Protein AF-A0A1I0WUE5-F1 (afdb_monomer)

Secondary structure (DSSP, 8-state):
-EE-----SSSS--EEEEE-TTS-EEEEEESS--S--EEEEEEEEETTEEEEEEEEE-S-TT-EEEEE--PPPSSB--EEEEEEEE-SS-EEEEEEEEE----

Solvent-accessible surface area (backbone atoms only — not comparable to full-atom values): 5804 Å² total; per-residue (Å²): 115,74,47,73,58,77,81,73,94,56,82,51,26,34,35,35,38,35,54,45,90,86,57,40,37,42,37,31,28,21,68,59,40,76,51,33,34,32,35,35,40,38,38,33,39,51,85,89,40,81,44,79,47,81,37,73,28,73,76,18,55,52,41,73,34,77,34,83,46,92,67,84,86,68,80,56,55,62,35,37,40,34,31,34,24,26,53,91,84,54,80,41,83,73,43,75,46,78,45,72,70,79,125

Structure (mmCIF, N/CA/C/O backbone):
data_AF-A0A1I0WUE5-F1
#
_entry.id   AF-A0A1I0WUE5-F1
#
loop_
_atom_site.group_PDB
_atom_site.id
_atom_site.type_symbol
_atom_site.label_atom_id
_atom_site.label_alt_id
_atom_site.label_comp_id
_atom_site.label_asym_id
_atom_site.label_entity_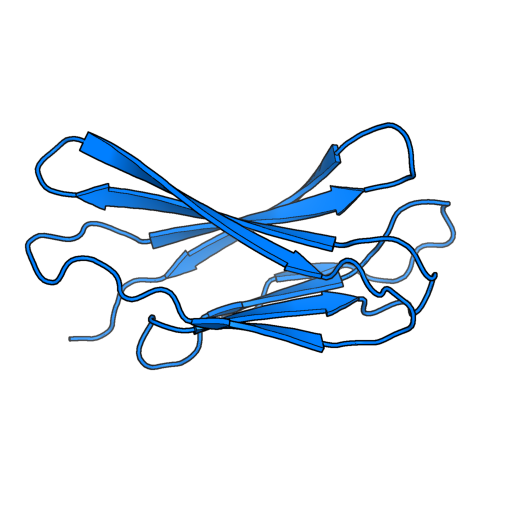id
_atom_site.label_seq_id
_atom_site.pdbx_PDB_ins_code
_atom_site.Cartn_x
_atom_site.Cartn_y
_atom_site.Cartn_z
_atom_site.occupancy
_atom_site.B_iso_or_equiv
_atom_site.auth_seq_id
_atom_site.auth_comp_id
_atom_site.auth_asym_id
_atom_site.auth_atom_id
_atom_site.pdbx_PDB_model_num
ATOM 1 N N . MET A 1 1 ? -11.608 -5.374 -3.527 1.00 52.22 1 MET A N 1
ATOM 2 C CA . MET A 1 1 ? -11.525 -4.184 -4.411 1.00 52.22 1 MET A CA 1
ATOM 3 C C . MET A 1 1 ? -10.054 -3.907 -4.703 1.00 52.22 1 MET A C 1
ATOM 5 O O . MET A 1 1 ? -9.241 -4.172 -3.829 1.00 52.22 1 MET A O 1
ATOM 9 N N . ALA A 1 2 ? -9.708 -3.432 -5.900 1.00 51.34 2 ALA A N 1
ATOM 10 C CA . ALA A 1 2 ? -8.342 -3.070 -6.30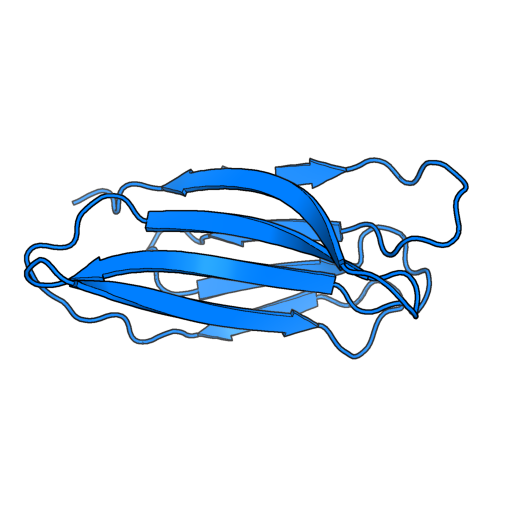3 1.00 51.34 2 ALA A CA 1
ATOM 11 C C . ALA A 1 2 ? -8.338 -1.626 -6.829 1.00 51.34 2 ALA A C 1
ATOM 13 O O . ALA A 1 2 ? -9.321 -1.203 -7.433 1.00 51.34 2 ALA A O 1
ATOM 14 N N . THR A 1 3 ? -7.275 -0.861 -6.575 1.00 56.56 3 THR A N 1
ATOM 15 C CA . THR A 1 3 ? -7.029 0.418 -7.263 1.00 56.56 3 THR A CA 1
ATOM 16 C C . THR A 1 3 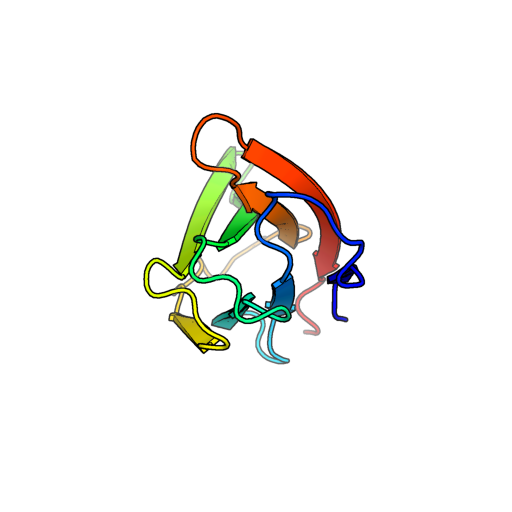? -5.829 0.237 -8.172 1.00 56.56 3 THR A C 1
ATOM 18 O O . THR A 1 3 ? -4.754 -0.088 -7.664 1.00 56.56 3 THR A O 1
ATOM 21 N N . SER A 1 4 ? -6.024 0.454 -9.469 1.00 56.03 4 SER A N 1
ATOM 22 C CA . SER A 1 4 ? -5.000 0.344 -10.506 1.00 56.03 4 SER A CA 1
ATOM 23 C C . SER A 1 4 ? -4.883 1.646 -11.296 1.00 56.03 4 SER A C 1
ATOM 25 O O . SER A 1 4 ? -5.831 2.431 -11.379 1.00 56.03 4 SER A O 1
ATOM 27 N N . MET A 1 5 ? -3.712 1.887 -11.879 1.00 61.19 5 MET A N 1
ATOM 28 C CA . MET A 1 5 ? -3.511 2.909 -12.905 1.00 61.19 5 MET A CA 1
ATOM 29 C C . MET A 1 5 ? -2.825 2.283 -14.117 1.00 61.19 5 MET A C 1
ATOM 31 O O . MET A 1 5 ? -1.991 1.396 -13.977 1.00 61.19 5 MET A O 1
ATOM 35 N N . GLU A 1 6 ? -3.176 2.754 -15.313 1.00 62.88 6 GLU A N 1
ATOM 36 C CA . GLU A 1 6 ? -2.554 2.292 -16.555 1.00 62.88 6 GLU A CA 1
ATOM 37 C C . GLU A 1 6 ? -1.148 2.880 -16.734 1.00 62.88 6 GLU A C 1
ATOM 39 O O . GLU A 1 6 ? -0.888 4.027 -16.353 1.00 62.88 6 GLU A O 1
ATOM 44 N N . CYS A 1 7 ? -0.260 2.126 -17.387 1.00 58.84 7 CYS A N 1
ATOM 45 C CA . CYS A 1 7 ? 1.094 2.548 -17.754 1.00 58.84 7 CYS A CA 1
ATOM 46 C C . CYS A 1 7 ? 1.088 3.669 -18.804 1.00 58.84 7 CYS A C 1
ATOM 48 O O . CYS A 1 7 ? 1.400 3.457 -19.972 1.00 58.84 7 CYS A O 1
ATOM 50 N N . ARG A 1 8 ? 0.731 4.893 -18.417 1.00 56.69 8 ARG A N 1
ATOM 51 C CA . ARG A 1 8 ? 0.722 6.044 -19.327 1.00 56.69 8 ARG A CA 1
ATOM 52 C C . ARG A 1 8 ? 2.066 6.759 -19.321 1.00 56.69 8 ARG A C 1
ATOM 54 O O . ARG A 1 8 ? 2.205 7.775 -18.653 1.00 56.69 8 ARG A O 1
ATOM 61 N N . GLY A 1 9 ? 3.032 6.209 -20.062 1.00 48.66 9 GLY A N 1
ATOM 62 C CA . GLY A 1 9 ? 4.157 6.893 -20.735 1.00 48.66 9 GLY A CA 1
ATOM 63 C C . GLY A 1 9 ? 5.024 7.923 -19.986 1.00 48.66 9 GLY A C 1
ATOM 64 O O . GLY A 1 9 ? 5.861 8.560 -20.615 1.00 48.66 9 GLY A O 1
ATOM 65 N N . GLN A 1 10 ? 4.856 8.139 -18.684 1.00 49.44 10 GLN A N 1
ATOM 66 C CA . GLN A 1 10 ? 5.570 9.157 -17.914 1.00 49.44 10 GLN A CA 1
ATOM 67 C C . GLN A 1 10 ? 6.416 8.508 -16.818 1.00 49.44 10 GLN A C 1
ATOM 69 O O . GLN A 1 10 ? 6.073 7.444 -16.314 1.00 49.44 10 GLN A O 1
ATOM 74 N N . ARG A 1 11 ? 7.496 9.199 -16.425 1.00 52.59 11 ARG A N 1
ATOM 75 C CA . ARG A 1 11 ? 8.508 8.878 -15.389 1.00 52.59 11 ARG A CA 1
ATOM 76 C C . ARG A 1 11 ? 7.993 8.453 -13.993 1.00 52.59 11 ARG A C 1
ATOM 78 O O . ARG A 1 11 ? 8.783 8.336 -13.068 1.00 52.59 11 ARG A O 1
ATOM 85 N N . LYS A 1 12 ? 6.691 8.267 -13.802 1.00 56.78 12 LYS A N 1
ATOM 86 C CA . LYS A 1 12 ? 6.062 7.957 -12.516 1.00 56.78 12 LYS A CA 1
ATOM 87 C C . LYS A 1 12 ? 5.993 6.445 -12.337 1.00 56.78 12 LYS A C 1
ATOM 89 O O . LYS A 1 12 ? 5.595 5.759 -13.277 1.00 56.78 12 LYS A O 1
ATOM 94 N N . SER A 1 13 ? 6.313 5.910 -11.155 1.00 60.84 13 SER A N 1
ATOM 95 C CA . SER A 1 13 ? 5.899 4.543 -10.811 1.00 60.84 13 SER A CA 1
ATOM 96 C C . SER A 1 13 ? 4.405 4.409 -11.041 1.00 60.84 13 SER A C 1
ATOM 98 O O . SER A 1 13 ? 3.638 5.306 -10.702 1.00 60.84 13 SER A O 1
ATOM 100 N N . VAL A 1 14 ? 3.958 3.299 -11.594 1.00 67.69 14 VAL A N 1
ATOM 101 C CA . VAL A 1 14 ? 2.530 3.031 -11.712 1.00 67.69 14 VAL A CA 1
ATOM 102 C C . VAL A 1 14 ? 2.315 1.627 -11.201 1.00 67.69 14 VAL A C 1
ATOM 104 O O . VAL A 1 14 ? 3.046 0.702 -11.549 1.00 67.69 14 VAL A O 1
ATOM 107 N N . GLY A 1 15 ? 1.341 1.484 -10.316 1.00 67.62 15 GLY A N 1
ATOM 108 C CA . GLY A 1 15 ? 1.144 0.244 -9.608 1.00 67.62 15 GLY A CA 1
ATOM 109 C C . GLY A 1 15 ? -0.280 0.034 -9.165 1.00 67.62 15 GLY A C 1
ATOM 110 O O . GLY A 1 15 ? -1.158 0.877 -9.353 1.00 67.62 15 GLY A O 1
ATOM 111 N N . ASP A 1 16 ? -0.454 -1.117 -8.550 1.00 70.12 16 ASP A N 1
ATOM 112 C CA . ASP A 1 16 ? -1.719 -1.581 -8.034 1.00 70.12 16 ASP A CA 1
ATOM 113 C C . ASP A 1 16 ? -1.595 -1.736 -6.525 1.00 70.12 16 ASP A C 1
ATOM 115 O O . ASP A 1 16 ? -0.579 -2.219 -6.011 1.00 70.12 16 ASP A O 1
ATOM 119 N N . ALA A 1 17 ? -2.655 -1.373 -5.813 1.00 71.19 17 ALA A N 1
ATOM 120 C CA . ALA A 1 17 ? -2.804 -1.751 -4.419 1.00 71.19 17 ALA A CA 1
ATOM 121 C C . ALA A 1 17 ? -4.166 -2.375 -4.160 1.00 71.19 17 ALA A C 1
ATOM 123 O O . ALA A 1 17 ? -5.204 -1.900 -4.635 1.00 71.19 17 ALA A O 1
ATOM 124 N N . TRP A 1 18 ? -4.157 -3.435 -3.363 1.00 75.31 18 TRP A N 1
ATOM 125 C CA . TRP A 1 18 ? -5.372 -4.067 -2.876 1.00 75.31 18 TRP A CA 1
ATOM 126 C C . TRP A 1 18 ? -5.188 -4.640 -1.479 1.00 75.31 18 TRP A C 1
ATOM 128 O O . TRP A 1 18 ? -4.079 -4.925 -1.021 1.00 75.31 18 TRP A O 1
ATOM 138 N N . VAL A 1 19 ? -6.319 -4.793 -0.800 1.00 71.94 19 VAL A N 1
ATOM 139 C CA . VAL A 1 19 ? -6.417 -5.458 0.497 1.00 71.94 19 VAL A CA 1
ATOM 140 C C . VAL A 1 19 ? -7.006 -6.845 0.263 1.00 71.94 19 VAL A C 1
ATOM 142 O O . VAL A 1 19 ? -7.951 -6.992 -0.514 1.00 71.94 19 VAL A O 1
ATOM 145 N N . THR A 1 20 ? -6.418 -7.864 0.884 1.00 71.25 20 THR A N 1
ATOM 146 C CA . THR A 1 20 ? -6.941 -9.244 0.831 1.00 71.25 20 THR A CA 1
ATOM 147 C C . THR A 1 20 ? -8.216 -9.403 1.664 1.00 71.25 20 THR A C 1
ATOM 149 O O . THR A 1 20 ? -8.499 -8.568 2.517 1.00 71.25 20 THR A O 1
ATOM 152 N N . LEU A 1 21 ? -8.967 -10.485 1.422 1.00 53.34 21 LEU A N 1
ATOM 153 C CA . LEU A 1 21 ? -10.285 -10.773 2.015 1.00 53.34 21 LEU A CA 1
ATOM 154 C C . LEU A 1 21 ? -10.343 -10.644 3.550 1.00 53.34 21 LEU A C 1
ATOM 156 O O . LEU A 1 21 ? -11.298 -10.075 4.060 1.00 53.34 21 LEU A O 1
ATOM 160 N N . ASN A 1 22 ? -9.300 -11.061 4.281 1.00 61.50 22 ASN A N 1
ATOM 161 C CA . ASN A 1 22 ? -9.275 -10.947 5.751 1.00 61.50 22 ASN A CA 1
ATOM 162 C C . ASN A 1 22 ? -8.903 -9.537 6.251 1.00 61.50 22 ASN A C 1
ATOM 164 O O . ASN A 1 22 ? -8.957 -9.251 7.445 1.00 61.50 22 ASN A O 1
ATOM 168 N N . GLY A 1 23 ? -8.511 -8.633 5.350 1.00 66.75 23 GLY A N 1
ATOM 169 C CA . GLY A 1 23 ? -8.204 -7.243 5.663 1.00 66.75 23 GLY A CA 1
ATOM 170 C C . GLY A 1 23 ? -6.796 -6.987 6.214 1.00 66.75 23 GLY A C 1
ATOM 171 O O . GLY A 1 23 ? -6.454 -5.818 6.411 1.00 66.75 23 GLY A O 1
ATOM 172 N N . ASP A 1 24 ? -6.005 -8.032 6.481 1.00 76.00 24 ASP A N 1
ATOM 173 C CA . ASP A 1 24 ? -4.719 -7.946 7.200 1.00 76.00 24 ASP A CA 1
ATOM 174 C C . ASP A 1 24 ? -3.518 -7.703 6.289 1.00 76.00 24 ASP A C 1
ATOM 176 O O . ASP A 1 24 ? -2.555 -7.029 6.662 1.00 76.00 24 ASP A O 1
ATOM 180 N N . TYR A 1 25 ? -3.608 -8.177 5.049 1.00 83.12 25 TYR A N 1
ATOM 181 C CA . TYR A 1 25 ? -2.544 -8.000 4.075 1.00 83.12 25 TYR A CA 1
ATOM 182 C C . TYR A 1 25 ? -2.873 -6.879 3.105 1.00 83.12 25 TYR A C 1
ATOM 184 O O . TYR A 1 25 ? -3.925 -6.884 2.454 1.00 83.12 25 TYR A O 1
ATOM 192 N N . VAL A 1 26 ? -1.920 -5.965 2.963 1.00 85.44 26 VAL A N 1
ATOM 193 C CA . VAL A 1 26 ? -1.884 -4.966 1.899 1.00 85.44 26 VAL A CA 1
ATOM 194 C C . VAL A 1 26 ? -0.890 -5.449 0.863 1.00 85.44 26 VAL A C 1
ATOM 196 O O . VAL A 1 26 ? 0.276 -5.689 1.176 1.00 85.44 26 VAL A O 1
ATOM 199 N N . THR A 1 27 ? -1.356 -5.593 -0.368 1.00 85.06 27 THR A N 1
ATOM 200 C CA . THR A 1 27 ? -0.505 -5.961 -1.494 1.00 85.06 27 THR A CA 1
ATOM 201 C C . THR A 1 27 ? -0.275 -4.736 -2.357 1.00 85.06 27 THR A C 1
ATOM 203 O O . THR A 1 27 ? -1.219 -4.013 -2.669 1.00 85.06 27 THR A O 1
ATOM 206 N N . VAL A 1 28 ? 0.985 -4.498 -2.708 1.00 84.94 28 VAL A N 1
ATOM 207 C CA . VAL A 1 28 ? 1.443 -3.385 -3.533 1.00 84.94 28 VAL A CA 1
ATOM 208 C C . VAL A 1 28 ? 2.287 -3.945 -4.669 1.00 84.94 28 VAL A C 1
ATOM 210 O O . VAL A 1 28 ? 3.326 -4.563 -4.432 1.00 84.94 28 VAL A O 1
ATOM 213 N N . ARG A 1 29 ? 1.866 -3.711 -5.906 1.00 82.50 29 ARG A N 1
ATOM 214 C CA . ARG A 1 29 ? 2.550 -4.181 -7.111 1.00 82.50 29 ARG A CA 1
ATOM 215 C C . ARG A 1 29 ? 3.009 -2.997 -7.944 1.00 82.50 29 ARG A C 1
ATOM 217 O O . ARG A 1 29 ? 2.222 -2.091 -8.182 1.00 82.50 29 ARG A O 1
ATOM 224 N N . ASP A 1 30 ? 4.257 -3.018 -8.403 1.00 78.81 30 ASP A N 1
ATOM 225 C CA . ASP A 1 30 ? 4.692 -2.148 -9.500 1.00 78.81 30 ASP A CA 1
ATOM 226 C C . ASP A 1 30 ? 4.162 -2.765 -10.799 1.00 78.81 30 ASP A C 1
ATOM 228 O O . ASP A 1 30 ? 4.632 -3.816 -11.223 1.00 78.81 30 ASP A O 1
ATOM 232 N N . HIS A 1 31 ? 3.110 -2.186 -11.373 1.00 74.62 31 HIS A N 1
ATOM 233 C CA . HIS A 1 31 ? 2.409 -2.757 -12.524 1.00 74.62 31 HIS A CA 1
ATOM 234 C C . HIS A 1 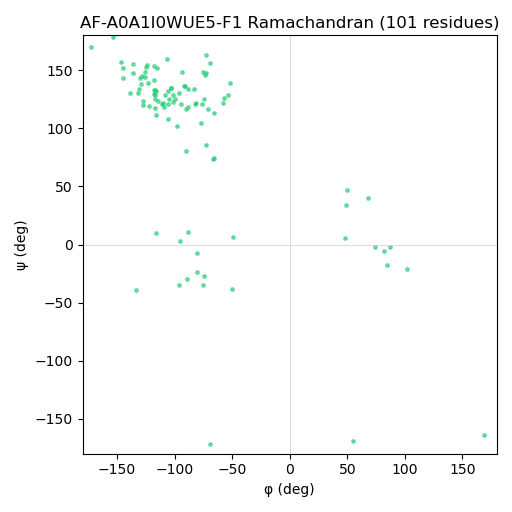31 ? 3.219 -2.569 -13.809 1.00 74.62 31 HIS A C 1
ATOM 236 O O . HIS A 1 31 ? 3.227 -3.440 -14.674 1.00 74.62 31 HIS A O 1
ATOM 242 N N . CYS A 1 32 ? 3.929 -1.446 -13.918 1.00 72.00 32 CYS A N 1
ATOM 243 C CA . CYS A 1 32 ? 4.594 -1.038 -15.154 1.00 72.00 32 CYS A CA 1
ATOM 244 C C . CYS A 1 32 ? 6.061 -1.440 -15.236 1.00 72.00 32 CYS A C 1
ATOM 246 O O . CYS A 1 32 ? 6.725 -1.084 -16.207 1.00 72.00 32 CYS A O 1
ATOM 248 N N . ALA A 1 33 ? 6.562 -2.156 -14.228 1.00 72.62 33 ALA A N 1
ATOM 249 C CA . ALA A 1 33 ? 7.930 -2.647 -14.167 1.00 72.62 33 ALA A CA 1
ATOM 250 C C . ALA A 1 33 ? 8.994 -1.591 -14.476 1.00 72.62 33 ALA A C 1
ATOM 252 O O . ALA A 1 33 ? 10.046 -1.886 -15.030 1.00 72.62 33 ALA A O 1
ATOM 253 N N . ASN A 1 34 ? 8.736 -0.344 -14.091 1.00 69.38 34 ASN A N 1
ATOM 254 C CA . ASN A 1 34 ? 9.590 0.778 -14.463 1.00 69.38 34 ASN A CA 1
ATOM 255 C C . ASN A 1 34 ? 10.732 1.023 -13.469 1.00 69.38 34 ASN A C 1
ATOM 257 O O . ASN A 1 34 ? 11.402 2.050 -13.540 1.00 69.38 34 ASN A O 1
ATOM 261 N N . GLY A 1 35 ? 10.943 0.085 -12.541 1.00 66.94 35 GLY A N 1
ATOM 262 C CA . GLY A 1 35 ? 12.018 0.133 -11.551 1.00 66.94 35 GLY A CA 1
ATOM 263 C C . GLY A 1 35 ? 11.785 1.142 -10.428 1.00 66.94 35 GLY A C 1
ATOM 264 O O . GLY A 1 35 ? 12.594 1.215 -9.506 1.00 66.94 35 GLY A O 1
ATOM 265 N N . ASN A 1 36 ? 10.684 1.893 -10.464 1.00 74.06 36 ASN A N 1
ATOM 266 C CA . ASN A 1 36 ? 10.413 2.916 -9.474 1.00 74.06 36 ASN A CA 1
ATOM 267 C C . ASN A 1 36 ? 9.537 2.361 -8.332 1.00 74.06 36 ASN A C 1
ATOM 269 O O . ASN A 1 36 ? 8.690 1.485 -8.534 1.00 74.06 36 ASN A O 1
ATOM 273 N N . PRO A 1 37 ? 9.711 2.867 -7.104 1.00 77.25 37 PRO A N 1
ATOM 274 C CA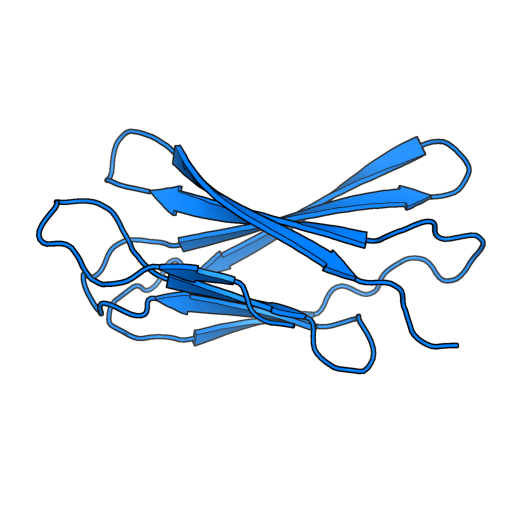 . PRO A 1 37 ? 8.972 2.378 -5.957 1.00 77.25 37 PRO A CA 1
ATOM 275 C C . PRO A 1 37 ? 7.509 2.824 -5.947 1.00 77.25 37 PRO A C 1
ATOM 277 O O . PRO A 1 37 ? 7.160 3.946 -6.322 1.00 77.25 37 PRO A O 1
ATOM 280 N N . VAL A 1 38 ? 6.647 1.956 -5.431 1.00 82.44 38 VAL A N 1
ATOM 281 C CA . VAL A 1 38 ? 5.221 2.230 -5.201 1.00 82.44 38 VAL A CA 1
ATOM 282 C C . VAL A 1 38 ? 4.866 1.961 -3.745 1.00 82.44 38 VAL A C 1
ATOM 284 O O . VAL A 1 38 ? 5.493 1.128 -3.080 1.00 82.44 38 VAL A O 1
ATOM 287 N N . MET A 1 39 ? 3.844 2.646 -3.235 1.00 85.00 39 MET A N 1
ATOM 288 C CA . MET A 1 39 ? 3.436 2.494 -1.843 1.00 85.00 39 MET A CA 1
ATOM 289 C C . MET A 1 39 ? 1.930 2.595 -1.636 1.00 85.00 39 MET A C 1
ATOM 291 O O . MET A 1 39 ? 1.216 3.309 -2.333 1.00 85.00 39 MET A O 1
ATOM 295 N N . ALA A 1 40 ? 1.450 1.931 -0.595 1.00 84.31 40 ALA A N 1
ATOM 296 C CA . ALA A 1 40 ? 0.110 2.112 -0.071 1.00 84.31 40 ALA A CA 1
ATOM 297 C C . ALA A 1 40 ? 0.193 2.653 1.354 1.00 84.31 40 ALA A C 1
ATOM 299 O O . ALA A 1 40 ? 0.929 2.131 2.192 1.00 84.31 40 ALA A O 1
ATOM 300 N N . ARG A 1 41 ? -0.595 3.688 1.640 1.00 86.81 41 ARG A N 1
ATOM 301 C CA . ARG A 1 41 ? -0.833 4.192 2.991 1.00 86.81 41 ARG A CA 1
ATOM 302 C C . ARG A 1 41 ? -2.224 3.784 3.428 1.00 86.81 41 ARG A C 1
ATOM 304 O O . ARG A 1 41 ? -3.210 4.191 2.820 1.00 86.81 41 ARG A O 1
ATOM 311 N N . VAL A 1 42 ? -2.315 3.047 4.518 1.00 83.75 42 VAL A N 1
ATOM 312 C CA . VAL A 1 42 ? -3.588 2.708 5.147 1.00 83.75 42 VAL A CA 1
ATOM 313 C C . VAL A 1 42 ? -3.854 3.689 6.274 1.00 83.75 42 VAL A C 1
ATOM 315 O O . VAL A 1 42 ? -2.992 3.932 7.116 1.00 83.75 42 VAL A O 1
ATOM 318 N N . GLN A 1 43 ? -5.051 4.261 6.280 1.00 85.75 43 GLN A N 1
ATOM 319 C CA . GLN A 1 43 ? -5.556 5.129 7.333 1.00 85.75 43 GLN A CA 1
ATOM 320 C C . GLN A 1 43 ? -6.780 4.463 7.957 1.00 85.75 43 GLN A C 1
ATOM 322 O O . GLN A 1 43 ? -7.705 4.062 7.247 1.00 85.75 43 GLN A O 1
ATOM 327 N N . MET A 1 44 ? -6.793 4.340 9.282 1.00 79.62 44 MET A N 1
ATOM 328 C CA . MET A 1 44 ? -7.901 3.726 10.015 1.00 79.62 44 MET A CA 1
ATOM 329 C C . MET A 1 44 ? -8.106 4.431 11.353 1.00 79.62 44 MET A C 1
ATOM 331 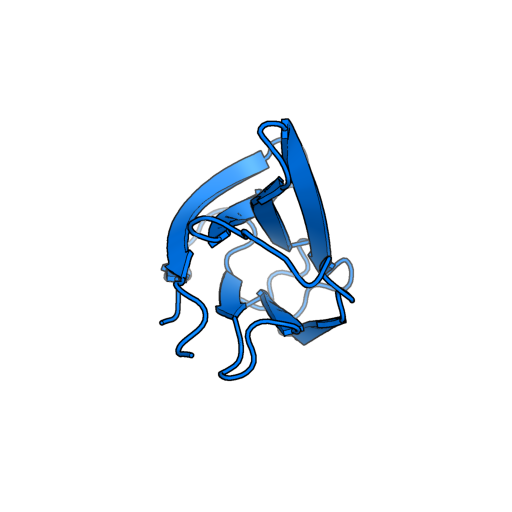O O . MET A 1 44 ? -7.142 4.834 12.005 1.00 79.62 44 MET A O 1
ATOM 335 N N . LYS A 1 45 ? -9.365 4.573 11.776 1.00 79.81 45 LYS A N 1
ATOM 336 C CA . LYS A 1 45 ? -9.715 5.107 13.096 1.00 79.81 45 LYS A CA 1
ATOM 337 C C . LYS A 1 45 ? -9.795 3.952 14.096 1.00 79.81 45 LYS A C 1
ATOM 339 O O . LYS A 1 45 ? -10.643 3.078 13.949 1.00 79.81 45 LYS A O 1
ATOM 344 N N . VAL A 1 46 ? -8.915 3.962 15.095 1.00 78.00 46 VAL A N 1
ATOM 345 C CA . VAL A 1 46 ? -8.853 2.983 16.190 1.00 78.00 46 VAL A CA 1
ATOM 346 C C . VAL A 1 46 ? -9.117 3.724 17.491 1.00 78.00 46 VAL A C 1
ATOM 348 O O . VAL A 1 46 ? -8.355 4.626 17.843 1.00 78.00 46 VAL A O 1
ATOM 351 N N . ASN A 1 47 ? -10.195 3.372 18.194 1.00 77.94 47 ASN A N 1
ATOM 352 C CA . ASN A 1 47 ? -10.580 3.999 19.466 1.00 77.94 47 ASN A CA 1
ATOM 353 C C . ASN A 1 47 ? -10.595 5.537 19.384 1.00 77.94 47 ASN A C 1
ATOM 355 O O . ASN A 1 47 ? -9.994 6.233 20.199 1.00 77.94 47 ASN A O 1
ATOM 359 N N . GLY A 1 48 ? -11.203 6.081 18.328 1.00 77.06 48 GLY A N 1
ATOM 360 C CA . GLY A 1 48 ? -11.293 7.529 18.134 1.00 77.06 48 GLY A CA 1
ATOM 361 C C . GLY A 1 48 ? -10.080 8.185 17.458 1.00 77.06 48 GLY A C 1
ATOM 362 O O . GLY A 1 48 ? -10.222 9.284 16.926 1.00 77.06 48 GLY A O 1
ATOM 363 N N . LYS A 1 49 ? -8.917 7.522 17.406 1.00 82.12 49 LYS A N 1
ATOM 364 C CA . LYS A 1 49 ? -7.663 8.086 16.878 1.00 82.12 49 LYS A CA 1
ATOM 365 C C . LYS A 1 49 ? -7.348 7.558 15.482 1.00 82.12 49 LYS A C 1
ATOM 367 O O . LYS A 1 49 ? -7.428 6.356 15.240 1.00 82.12 49 LYS A O 1
ATOM 372 N N . VAL A 1 50 ? -6.963 8.445 14.565 1.00 84.25 50 VAL A N 1
ATOM 373 C CA . VAL A 1 50 ? -6.482 8.038 13.237 1.00 84.25 50 VAL A CA 1
ATOM 374 C C . VAL A 1 50 ? -5.070 7.483 13.377 1.00 84.25 50 VAL A C 1
ATOM 376 O O . VAL A 1 50 ? -4.182 8.148 13.906 1.00 84.25 50 VAL A O 1
ATOM 379 N N . LYS A 1 51 ? -4.871 6.259 12.902 1.00 84.00 51 LYS A N 1
ATOM 380 C CA . LYS A 1 51 ? -3.572 5.603 12.802 1.00 84.00 51 LYS A CA 1
ATOM 381 C C . LYS A 1 51 ? -3.222 5.368 11.336 1.00 84.00 51 LYS A C 1
ATOM 383 O O . LYS A 1 51 ? -4.109 5.215 10.490 1.00 84.00 51 LYS A O 1
ATOM 388 N N . TYR A 1 52 ? -1.920 5.348 11.065 1.00 86.19 52 TYR A N 1
ATOM 389 C CA . TYR A 1 52 ? -1.355 5.215 9.729 1.00 86.19 52 TYR A CA 1
ATOM 390 C C . TYR A 1 52 ? -0.429 4.013 9.658 1.00 86.19 52 TYR A C 1
ATOM 392 O O . TYR A 1 52 ? 0.370 3.787 10.565 1.00 86.19 52 TYR A O 1
ATOM 400 N N . TRP A 1 53 ? -0.508 3.289 8.551 1.00 85.94 53 TRP A N 1
ATOM 401 C CA . TRP A 1 53 ? 0.414 2.214 8.221 1.00 85.94 53 TRP A CA 1
ATOM 402 C C . TRP A 1 53 ? 0.820 2.322 6.765 1.00 85.94 53 TRP A C 1
ATOM 404 O O . TRP A 1 53 ? 0.096 2.887 5.942 1.00 85.94 53 TRP A O 1
ATOM 414 N N . PHE A 1 54 ? 1.988 1.778 6.458 1.00 87.19 54 PHE A N 1
ATOM 415 C CA . PHE A 1 54 ? 2.608 1.915 5.154 1.00 87.19 54 PHE A CA 1
ATOM 416 C C . PHE A 1 54 ? 3.051 0.549 4.652 1.00 87.19 54 PHE A C 1
ATOM 418 O O . PHE A 1 54 ? 3.695 -0.205 5.380 1.00 87.19 54 PHE A O 1
ATOM 425 N N . CYS A 1 55 ? 2.742 0.272 3.392 1.00 86.75 55 CYS A N 1
ATOM 426 C CA . CYS A 1 55 ? 3.316 -0.829 2.644 1.00 86.75 55 CYS A CA 1
ATOM 427 C C . CYS A 1 55 ? 4.095 -0.264 1.467 1.00 86.75 55 CYS A C 1
ATOM 429 O O . CYS A 1 55 ? 3.548 0.511 0.685 1.00 86.75 55 CYS A O 1
ATOM 431 N N . TYR A 1 56 ? 5.369 -0.628 1.356 1.00 86.38 56 TYR A N 1
ATOM 432 C CA . TYR A 1 56 ? 6.276 -0.041 0.378 1.00 86.38 56 TYR A CA 1
ATOM 433 C C . TYR A 1 56 ? 6.944 -1.137 -0.442 1.00 86.38 56 TYR A C 1
ATOM 435 O O . TYR A 1 56 ? 7.615 -2.011 0.112 1.00 86.38 56 TYR A O 1
ATOM 443 N N . ASN A 1 57 ? 6.797 -1.069 -1.761 1.00 85.75 57 ASN A N 1
ATOM 444 C CA . ASN A 1 57 ? 7.574 -1.879 -2.680 1.00 85.75 57 ASN A CA 1
ATOM 445 C C . ASN A 1 57 ? 8.751 -1.045 -3.204 1.00 85.75 57 ASN A C 1
ATOM 447 O O . ASN A 1 57 ? 8.570 -0.188 -4.065 1.00 85.75 57 ASN A O 1
ATOM 451 N N . LYS A 1 58 ? 9.947 -1.285 -2.646 1.00 76.94 58 LYS A N 1
ATOM 452 C CA . LYS A 1 58 ? 11.197 -0.593 -3.020 1.00 76.94 58 LYS A CA 1
ATOM 453 C C . LYS A 1 58 ? 11.837 -1.150 -4.285 1.00 76.94 58 LYS A C 1
ATOM 455 O O . LYS A 1 58 ? 12.645 -0.464 -4.892 1.00 76.94 58 LYS A O 1
ATOM 460 N N . SER A 1 59 ? 11.543 -2.405 -4.611 1.00 68.56 59 SER A N 1
ATOM 461 C CA . SER A 1 59 ? 12.316 -3.164 -5.588 1.00 68.56 59 SER A CA 1
ATOM 462 C C . SER A 1 59 ? 12.034 -2.728 -7.023 1.00 68.56 59 SER A C 1
ATOM 464 O O . SER A 1 59 ? 12.914 -2.880 -7.864 1.00 68.56 59 SER A O 1
ATOM 466 N N . GLY A 1 60 ? 10.836 -2.192 -7.297 1.00 64.00 60 GLY A N 1
ATOM 467 C CA . GLY A 1 60 ? 10.402 -1.880 -8.6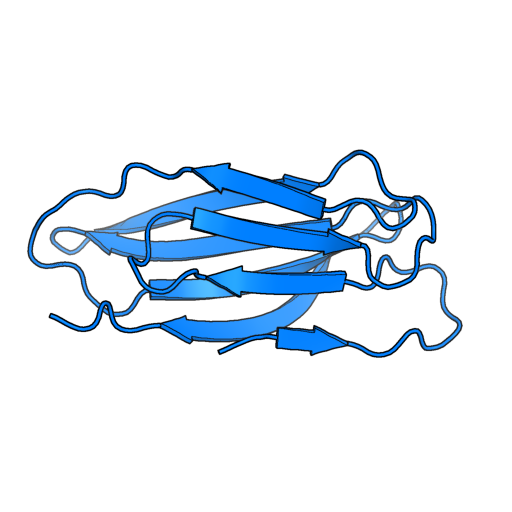60 1.00 64.00 60 GLY A CA 1
ATOM 468 C C . GLY A 1 60 ? 10.486 -3.107 -9.577 1.00 64.00 60 GLY A C 1
ATOM 469 O O . GLY A 1 60 ? 10.663 -4.236 -9.112 1.00 64.00 60 GLY A O 1
ATOM 470 N N . ASN A 1 61 ? 10.341 -2.907 -10.882 1.00 69.31 61 ASN A N 1
ATOM 471 C CA . ASN A 1 61 ? 10.531 -3.927 -11.919 1.00 69.31 61 ASN A CA 1
ATOM 472 C C . ASN A 1 61 ? 9.475 -5.052 -11.925 1.00 69.31 61 ASN A C 1
ATOM 474 O O . ASN A 1 61 ? 9.792 -6.227 -12.087 1.00 69.31 61 ASN A O 1
ATOM 478 N N . GLY A 1 62 ? 8.201 -4.719 -11.707 1.00 72.06 62 GLY A N 1
ATOM 479 C CA . GLY A 1 62 ? 7.103 -5.684 -11.860 1.00 72.06 62 GLY A CA 1
ATOM 480 C C . GLY A 1 62 ? 6.838 -6.490 -10.591 1.00 72.06 62 GLY A C 1
ATOM 481 O O . GLY A 1 62 ? 5.940 -7.334 -10.541 1.00 72.06 62 GLY A O 1
ATOM 482 N N . THR A 1 63 ? 7.644 -6.245 -9.557 1.00 82.88 63 THR A N 1
ATOM 483 C CA . THR A 1 63 ? 7.603 -6.979 -8.301 1.00 82.88 63 THR A CA 1
ATOM 484 C C . THR A 1 63 ? 6.331 -6.677 -7.519 1.00 82.88 63 THR A C 1
ATOM 486 O O . THR A 1 63 ? 5.693 -5.628 -7.657 1.00 82.88 63 THR A O 1
ATOM 489 N N . THR A 1 64 ? 5.965 -7.623 -6.661 1.00 85.12 64 THR A N 1
ATOM 490 C CA . THR A 1 64 ? 4.843 -7.493 -5.736 1.00 85.12 64 THR A CA 1
ATOM 491 C C . THR A 1 64 ? 5.364 -7.575 -4.312 1.00 85.12 64 THR A C 1
ATOM 493 O O . THR A 1 64 ? 6.092 -8.502 -3.958 1.00 85.12 64 THR A O 1
ATOM 496 N N . LYS A 1 65 ? 4.972 -6.612 -3.480 1.00 88.00 65 LYS A N 1
ATOM 497 C CA . LYS A 1 65 ? 5.209 -6.630 -2.043 1.00 88.00 65 LYS A CA 1
ATOM 498 C C . LYS A 1 65 ? 3.901 -6.884 -1.319 1.00 88.00 65 LYS A C 1
ATOM 500 O O . LYS A 1 65 ? 2.924 -6.169 -1.515 1.00 88.00 65 LYS A O 1
ATOM 505 N N . VAL A 1 66 ? 3.922 -7.867 -0.431 1.00 88.31 66 VAL A N 1
ATOM 506 C CA . VAL A 1 66 ? 2.850 -8.102 0.532 1.00 88.31 66 VAL A CA 1
ATOM 507 C C . VAL A 1 66 ? 3.335 -7.618 1.893 1.00 88.31 66 VAL A C 1
ATOM 509 O O . VAL A 1 66 ? 4.407 -8.018 2.356 1.00 88.31 66 VAL A O 1
ATOM 512 N N . CYS A 1 67 ? 2.566 -6.735 2.518 1.00 86.81 67 CYS A N 1
ATOM 513 C CA . CYS A 1 67 ? 2.793 -6.289 3.883 1.00 86.81 67 CYS A CA 1
ATOM 514 C C . CYS A 1 67 ? 1.702 -6.865 4.773 1.00 86.81 67 CYS A C 1
ATOM 516 O O . CYS A 1 67 ? 0.519 -6.583 4.573 1.00 86.81 67 CYS A O 1
ATOM 518 N N . ASN A 1 68 ? 2.120 -7.673 5.744 1.00 87.19 68 ASN A N 1
ATOM 519 C CA . ASN A 1 68 ? 1.252 -8.107 6.822 1.00 87.19 68 ASN A CA 1
ATOM 520 C C . ASN A 1 68 ? 1.203 -6.996 7.868 1.00 87.19 68 ASN A C 1
ATOM 522 O O . ASN A 1 68 ? 2.236 -6.583 8.403 1.00 87.19 68 ASN A O 1
ATOM 526 N N . HIS A 1 69 ? 0.006 -6.511 8.140 1.00 79.81 69 HIS A N 1
ATOM 527 C CA . HIS A 1 69 ? -0.237 -5.592 9.223 1.00 79.81 69 HIS A CA 1
ATOM 528 C C . HIS A 1 69 ? -1.165 -6.289 10.211 1.00 79.81 69 HIS A C 1
ATOM 530 O O . HIS A 1 69 ? -2.335 -6.515 9.924 1.00 79.81 69 HIS A O 1
ATOM 536 N N . ASN A 1 70 ? -0.632 -6.608 11.390 1.00 76.38 70 ASN A N 1
ATOM 537 C CA . ASN A 1 70 ? -1.441 -7.081 12.505 1.00 76.38 70 ASN A CA 1
ATOM 538 C C . ASN A 1 70 ? -2.244 -5.894 13.062 1.00 76.38 70 ASN A C 1
ATOM 540 O O . ASN A 1 70 ? -1.762 -5.144 13.920 1.00 76.38 70 ASN A O 1
ATOM 544 N N . TRP A 1 71 ? -3.407 -5.620 12.468 1.00 76.12 71 TRP A N 1
ATOM 545 C CA . TRP A 1 71 ? -4.221 -4.470 12.847 1.00 76.12 71 TRP A CA 1
ATOM 546 C C . TRP A 1 71 ? -4.878 -4.708 14.210 1.00 76.12 71 TRP A C 1
ATOM 548 O O . TRP A 1 71 ? -5.260 -5.832 14.515 1.00 76.12 71 TRP A O 1
ATOM 558 N N . PRO A 1 72 ? -5.081 -3.656 15.021 1.00 71.00 72 PRO A N 1
ATOM 559 C CA . PRO A 1 72 ? -5.823 -3.784 16.268 1.00 71.00 72 PRO A CA 1
ATOM 560 C C . PRO A 1 72 ? -7.230 -4.340 16.025 1.00 71.00 72 PRO A C 1
ATOM 562 O O . PRO A 1 72 ? -7.995 -3.773 15.241 1.00 71.00 72 PRO A O 1
ATOM 565 N N . GLU A 1 73 ? -7.569 -5.412 16.731 1.00 57.06 73 GLU A N 1
ATOM 566 C CA . GLU A 1 73 ? -8.909 -5.993 16.764 1.00 57.06 73 GLU A CA 1
ATOM 567 C C . GLU A 1 73 ? -9.758 -5.202 17.781 1.00 57.06 73 GLU A C 1
ATOM 569 O O . GLU A 1 73 ? -9.363 -5.030 18.933 1.00 57.06 73 GLU A O 1
ATOM 574 N N . GLY A 1 74 ? -10.875 -4.602 17.350 1.00 56.78 74 GLY A N 1
ATOM 575 C CA . GLY A 1 74 ? -11.712 -3.713 18.175 1.00 56.78 74 GLY A CA 1
ATOM 576 C C . GLY A 1 74 ? -12.759 -2.957 17.348 1.00 56.78 74 GLY A C 1
ATOM 577 O O . GLY A 1 74 ? -12.996 -3.326 16.203 1.00 56.78 74 GLY A O 1
ATOM 578 N N . ASN A 1 75 ? -13.366 -1.883 17.882 1.00 53.19 75 ASN A N 1
ATOM 579 C CA . ASN A 1 75 ? -14.228 -0.955 17.120 1.00 53.19 75 ASN A CA 1
ATOM 580 C C . ASN A 1 75 ? -13.399 -0.204 16.057 1.00 53.19 75 ASN A C 1
ATOM 582 O O . ASN A 1 75 ? -13.030 0.965 16.213 1.00 53.19 75 ASN A O 1
ATOM 586 N N . VAL A 1 76 ? -13.047 -0.912 14.988 1.00 61.84 76 VAL A N 1
ATOM 587 C CA . VAL A 1 76 ? -12.340 -0.390 13.827 1.00 61.84 76 VAL A CA 1
ATOM 588 C C . VAL A 1 76 ? -13.360 0.136 12.832 1.00 61.84 76 VAL A C 1
ATOM 590 O O . VAL A 1 76 ? -14.209 -0.593 12.330 1.00 61.84 76 VAL A O 1
ATOM 593 N N . GLY A 1 77 ? -13.277 1.439 12.558 1.00 62.91 77 GLY A N 1
ATOM 594 C CA . GLY A 1 77 ? -14.025 2.041 11.459 1.00 62.91 77 GLY A CA 1
ATOM 595 C C . GLY A 1 77 ? -13.490 1.597 10.092 1.00 62.91 77 GLY A C 1
ATOM 596 O O . GLY A 1 77 ? -12.597 0.759 9.981 1.00 62.91 77 GLY A O 1
ATOM 597 N N . VAL A 1 78 ? -13.995 2.225 9.032 1.00 72.56 78 VAL A N 1
ATOM 598 C CA . VAL A 1 78 ? -13.587 1.958 7.642 1.00 72.56 78 VAL A CA 1
ATOM 599 C C . VAL A 1 78 ? -12.072 2.075 7.459 1.00 72.56 78 VAL A C 1
ATOM 601 O O . VAL A 1 78 ? -11.481 3.113 7.778 1.00 72.56 78 VAL A O 1
ATOM 604 N N . LYS A 1 79 ? -11.446 1.049 6.870 1.00 74.31 79 LYS A N 1
ATOM 605 C CA . LYS A 1 79 ? -10.056 1.124 6.409 1.00 74.31 79 LYS A CA 1
ATOM 606 C C . LYS A 1 79 ? -10.029 1.932 5.115 1.00 74.31 79 LYS A C 1
ATOM 608 O O . LYS A 1 79 ? -10.677 1.572 4.133 1.00 74.31 79 LYS A O 1
ATOM 613 N N . THR A 1 80 ? -9.279 3.027 5.100 1.00 79.75 80 THR A N 1
ATOM 614 C CA . THR A 1 80 ? -9.047 3.824 3.891 1.00 79.75 80 THR A CA 1
ATOM 615 C C . THR A 1 80 ? -7.634 3.564 3.398 1.00 79.75 80 THR A C 1
ATOM 617 O O . THR A 1 80 ? -6.665 4.005 4.010 1.00 79.75 80 THR A O 1
ATOM 620 N N . VAL A 1 81 ? -7.504 2.844 2.292 1.00 77.50 81 VAL A N 1
ATOM 621 C CA . VAL A 1 81 ? -6.223 2.594 1.633 1.00 77.50 81 VAL A CA 1
ATOM 622 C C . VAL A 1 81 ? -6.025 3.637 0.552 1.00 77.50 81 VAL A C 1
ATOM 624 O O . VAL A 1 81 ? -6.836 3.773 -0.357 1.00 77.50 81 VAL A O 1
ATOM 627 N N . ILE A 1 82 ? -4.949 4.398 0.664 1.00 80.94 82 ILE A N 1
ATOM 628 C CA . ILE A 1 82 ? -4.559 5.415 -0.300 1.00 80.94 82 ILE A CA 1
ATOM 629 C C . ILE A 1 82 ? -3.317 4.909 -1.012 1.00 80.94 82 ILE A C 1
ATOM 631 O O . ILE A 1 82 ? -2.304 4.626 -0.373 1.00 80.94 82 ILE A O 1
ATOM 635 N N . PHE A 1 83 ? -3.402 4.798 -2.329 1.00 78.06 83 PHE A N 1
ATOM 636 C CA . PHE A 1 83 ? -2.287 4.352 -3.145 1.00 78.06 83 PHE A CA 1
ATOM 637 C C . PH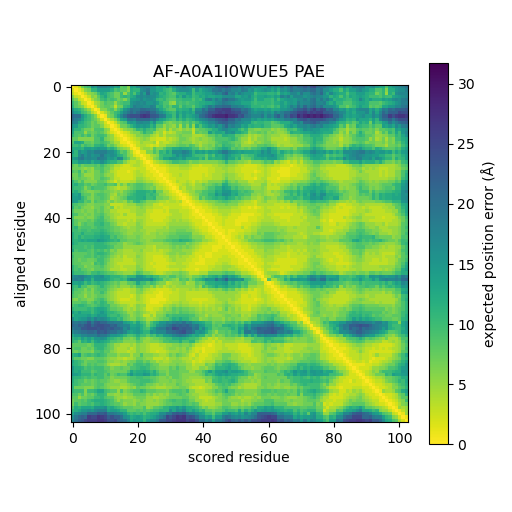E A 1 83 ? -1.468 5.550 -3.626 1.00 78.06 83 PHE A C 1
ATOM 639 O O . PHE A 1 83 ? -2.043 6.562 -4.042 1.00 78.06 83 PHE A O 1
ATOM 646 N N . PHE A 1 84 ? -0.144 5.435 -3.562 1.00 78.00 84 PHE A N 1
ATOM 647 C CA . PHE A 1 84 ? 0.790 6.447 -4.027 1.00 78.00 84 PHE A CA 1
ATOM 648 C C . PHE A 1 84 ? 1.859 5.854 -4.942 1.00 78.00 84 PHE A C 1
ATOM 650 O O . PHE A 1 84 ? 2.383 4.761 -4.720 1.00 78.00 84 PHE A O 1
ATOM 657 N N . ALA A 1 85 ? 2.216 6.643 -5.943 1.00 73.75 85 ALA A N 1
ATOM 658 C CA . ALA A 1 85 ? 3.367 6.434 -6.799 1.00 73.75 85 ALA A CA 1
ATOM 659 C C . ALA A 1 85 ? 4.477 7.423 -6.467 1.00 73.75 85 ALA A C 1
ATOM 661 O O . ALA A 1 85 ? 4.208 8.499 -5.934 1.00 73.75 85 ALA A O 1
ATOM 662 N N . TRP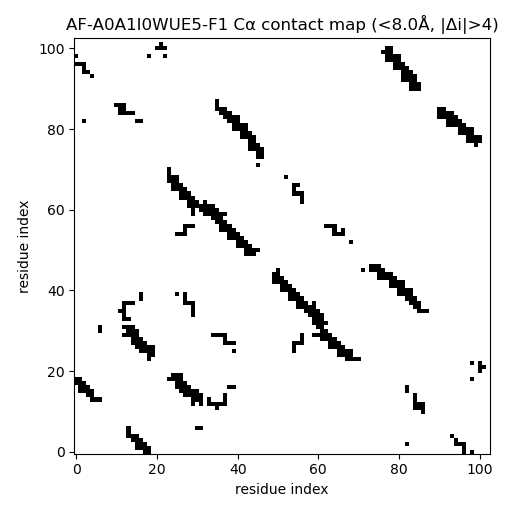 A 1 86 ? 5.703 7.095 -6.856 1.00 68.69 86 TRP A N 1
ATOM 663 C CA . TRP A 1 86 ? 6.856 7.975 -6.721 1.00 68.69 86 TRP A CA 1
ATOM 664 C C . TRP A 1 86 ? 7.547 8.158 -8.076 1.00 68.69 86 TRP A C 1
ATOM 666 O O . TRP A 1 86 ? 7.498 7.271 -8.915 1.00 68.69 86 TRP A O 1
ATOM 676 N N . ASP A 1 87 ? 8.159 9.307 -8.341 1.00 68.31 87 ASP A N 1
ATOM 677 C CA . ASP A 1 87 ? 8.908 9.549 -9.592 1.00 68.31 87 ASP A CA 1
ATOM 678 C C . ASP A 1 87 ? 10.410 9.787 -9.376 1.00 68.31 87 ASP A C 1
ATOM 680 O O . ASP A 1 87 ? 11.102 10.220 -10.295 1.00 68.31 87 ASP A O 1
ATOM 684 N N . GLY A 1 88 ? 10.913 9.557 -8.159 1.00 64.19 88 GLY A N 1
ATOM 685 C CA . GLY A 1 88 ? 12.265 9.959 -7.758 1.00 64.19 88 GLY A CA 1
ATOM 686 C C . GLY A 1 88 ? 12.311 11.227 -6.903 1.00 64.19 88 GLY A C 1
ATOM 687 O O . GLY A 1 88 ? 13.291 11.460 -6.200 1.00 64.19 88 GLY A O 1
ATOM 688 N N . ILE A 1 89 ? 11.267 12.060 -6.965 1.00 68.25 89 ILE A N 1
ATOM 689 C CA . ILE A 1 89 ? 11.266 13.421 -6.407 1.00 68.25 89 ILE A CA 1
ATOM 690 C C . ILE A 1 89 ? 9.986 13.689 -5.606 1.00 68.25 89 ILE A C 1
ATOM 692 O O . ILE A 1 89 ? 10.028 14.345 -4.566 1.00 68.25 89 ILE A O 1
ATOM 696 N N . ARG A 1 90 ? 8.833 13.205 -6.076 1.00 72.69 90 ARG A N 1
ATOM 697 C CA . ARG A 1 90 ? 7.506 13.522 -5.538 1.00 72.69 90 ARG A CA 1
ATOM 698 C C . ARG A 1 90 ? 6.628 12.286 -5.420 1.00 72.69 90 ARG A C 1
ATOM 700 O O . ARG A 1 90 ? 6.687 11.371 -6.237 1.00 72.69 90 ARG A O 1
ATOM 707 N N . GLU A 1 91 ? 5.769 12.308 -4.407 1.00 76.25 91 GLU A N 1
ATOM 708 C CA . GLU A 1 91 ? 4.696 11.334 -4.232 1.00 76.25 91 GLU A CA 1
ATOM 709 C C . GLU A 1 91 ? 3.430 11.804 -4.963 1.00 76.25 91 GLU A C 1
ATOM 711 O O . GLU A 1 91 ? 2.997 12.950 -4.820 1.00 76.25 91 GLU A O 1
ATOM 716 N N . TYR A 1 92 ? 2.798 10.907 -5.715 1.00 73.75 92 TYR A N 1
ATOM 717 C CA . TYR A 1 92 ? 1.535 11.152 -6.407 1.00 73.75 92 TYR A CA 1
ATOM 718 C C . TYR A 1 92 ? 0.454 10.270 -5.809 1.00 73.75 92 TYR A C 1
ATOM 720 O O . TYR A 1 92 ? 0.591 9.051 -5.798 1.00 73.75 92 TYR A O 1
ATOM 728 N N . LYS A 1 93 ? -0.642 10.871 -5.340 1.00 80.38 93 LYS A N 1
ATOM 729 C CA . LYS A 1 93 ? -1.832 10.123 -4.925 1.00 80.38 93 LYS A CA 1
ATOM 730 C C . LYS A 1 93 ? -2.513 9.548 -6.168 1.00 80.38 93 LYS A C 1
ATOM 732 O O . LYS A 1 93 ? -3.007 10.302 -6.999 1.00 80.38 93 LYS A O 1
ATOM 737 N N . MET A 1 94 ? -2.565 8.227 -6.253 1.00 71.69 94 MET A N 1
ATOM 738 C CA . MET A 1 94 ? -3.059 7.488 -7.418 1.00 71.69 94 MET A CA 1
ATOM 739 C C . MET A 1 94 ? -4.527 7.091 -7.265 1.00 71.69 94 MET A C 1
ATOM 741 O O . MET A 1 94 ? -5.287 7.078 -8.224 1.00 71.69 94 MET A O 1
ATOM 745 N N . GLY A 1 95 ? -4.949 6.773 -6.041 1.00 73.19 95 GLY A N 1
ATOM 746 C CA . GLY A 1 95 ? -6.295 6.272 -5.804 1.00 73.19 95 GLY A CA 1
ATOM 747 C C . GLY A 1 95 ? -6.624 6.137 -4.331 1.00 73.19 95 GLY A C 1
ATOM 748 O O . GLY A 1 95 ? -5.777 6.301 -3.448 1.00 73.19 95 GLY A O 1
ATOM 749 N N . THR A 1 96 ? -7.894 5.885 -4.041 1.00 78.44 96 THR A N 1
ATOM 750 C CA . THR A 1 96 ? -8.355 5.602 -2.683 1.00 78.44 96 THR A CA 1
ATOM 751 C C . THR A 1 96 ? -9.367 4.474 -2.720 1.00 78.44 96 THR A C 1
ATOM 753 O O . THR A 1 96 ? -10.322 4.514 -3.486 1.00 78.44 96 THR A O 1
ATOM 756 N N . MET A 1 97 ? -9.158 3.485 -1.865 1.00 74.44 97 MET A N 1
ATOM 757 C CA . MET A 1 97 ? -10.048 2.362 -1.646 1.00 74.44 97 MET A CA 1
ATOM 758 C C . MET A 1 97 ? -10.560 2.416 -0.220 1.00 74.44 97 MET A C 1
ATOM 760 O O . MET A 1 97 ? -9.788 2.567 0.726 1.00 74.44 97 MET A O 1
ATOM 764 N N . LYS A 1 98 ? -11.869 2.267 -0.063 1.00 74.44 98 LYS A N 1
ATOM 765 C CA . LYS A 1 98 ? -12.476 2.022 1.239 1.00 74.44 98 LYS A CA 1
ATOM 766 C C . LYS A 1 98 ? -12.744 0.533 1.344 1.00 74.44 98 LYS A C 1
ATOM 768 O O . LYS A 1 98 ? -13.385 -0.032 0.466 1.00 74.44 98 LYS A O 1
ATOM 773 N N . HIS A 1 99 ? -12.232 -0.090 2.389 1.00 70.38 99 HIS A N 1
ATOM 774 C CA . HIS A 1 99 ? -12.488 -1.488 2.684 1.00 70.38 99 HIS A CA 1
ATOM 775 C C . HIS A 1 99 ? -13.104 -1.571 4.078 1.00 70.38 99 HIS A C 1
ATOM 777 O O . HIS A 1 99 ? -12.521 -1.120 5.068 1.00 70.38 99 HIS A O 1
ATOM 783 N N . TRP A 1 100 ? -14.318 -2.103 4.125 1.00 60.97 100 TRP A N 1
ATOM 784 C CA . TRP A 1 100 ? -14.911 -2.599 5.354 1.00 60.97 100 TRP A CA 1
ATOM 785 C C . TRP A 1 100 ? -14.380 -4.012 5.557 1.00 60.97 100 TRP A C 1
ATOM 787 O O . TRP A 1 100 ? -14.314 -4.770 4.593 1.00 60.97 100 TRP A O 1
ATOM 797 N N . ARG A 1 101 ? -13.944 -4.340 6.776 1.00 56.06 101 ARG A N 1
ATOM 798 C CA . ARG A 1 101 ? -13.723 -5.745 7.124 1.00 56.06 101 ARG A CA 1
ATOM 799 C C . ARG A 1 101 ? -15.118 -6.367 7.099 1.00 56.06 101 ARG A C 1
ATOM 801 O O . ARG A 1 101 ? -15.958 -5.922 7.880 1.00 56.06 101 ARG A O 1
ATOM 808 N N . ASP A 1 102 ? -15.373 -7.274 6.160 1.00 47.22 102 ASP A N 1
ATOM 809 C CA . ASP A 1 102 ? -16.563 -8.119 6.232 1.00 47.22 102 ASP A CA 1
ATOM 810 C C . ASP A 1 102 ? -16.464 -8.865 7.570 1.00 47.22 102 ASP A C 1
ATOM 812 O O . ASP A 1 102 ? -15.417 -9.444 7.882 1.00 47.22 102 ASP A O 1
ATOM 816 N N . GLY A 1 103 ? -17.478 -8.682 8.416 1.00 39.34 103 GLY A N 1
ATOM 817 C CA . GLY A 1 103 ? -17.623 -9.431 9.662 1.00 39.34 103 GLY A CA 1
ATOM 818 C C . GLY A 1 103 ? -17.954 -10.881 9.367 1.00 39.34 103 GLY A C 1
ATOM 819 O O . GLY A 1 103 ? -18.723 -11.108 8.407 1.00 39.34 103 GLY A O 1
#

Organism: NCBI:txid490629

Radius of gyration: 13.64 Å; Cα contacts (8 Å, |Δi|>4): 271; chains: 1; bounding box: 30×24×40 Å

Mean predicted aligned error: 8.17 Å

pLDDT: mean 72.33, std 11.22, range [39.34, 88.31]

Sequence (103 aa):
MATSMECRGQRKSVGDAWVTLNGDYVTVRDHCANGNPVMARVQMKVNGKVKYWFCYNKSGNGTTKVCNHNWPEGNVGVKTVIFFAWDGIREYKMGTMKHWRDG

Nearest PDB structures (foldseek):
  7von-assembly1_A  TM=6.139E-01  e=4.110E-01  Homo sapiens
  8cr5-assembly1_B  TM=5.056E-01  e=2.535E-01  Mus musculus
  7lnp-assembly4_E  TM=3.179E-01  e=1.404E-01  Phocaeicola plebeius DSM 17135
  7ad7-assembly1_A  TM=3.906E-01  e=6.662E-01  Homo sapiens
  2pn5-assembly1_A  TM=5.027E-01  e=5.124E+00  Anopheles gambiae

Foldseek 3Di:
DKFFDDPPDDLKQGWMWDADLQRFKIKIWRQNQNQFKWKKWKWKQDPNDIDIDMDIDNGGGGDMDIDGHPDDDDPIDWIKIWIWIDNPPDIDTRDIDTDDNDD